Protein AF-A0A5M4B745-F1 (afdb_monomer)

Solvent-accessible surface area (backbone atoms only — not comparable to full-atom values): 6370 Å² total; per-residue (Å²): 136,56,42,26,36,34,42,89,89,40,81,70,38,81,53,53,72,68,58,47,53,53,33,47,70,63,50,45,88,81,40,72,38,43,34,41,31,47,71,90,77,54,87,30,34,41,35,40,32,72,55,95,89,27,30,39,40,37,41,35,45,72,55,101,87,52,70,47,28,36,37,43,80,35,83,47,61,58,79,47,45,66,56,54,53,26,56,73,69,72,44,87,77,89,57,92,87,40,46,79,50,38,66,81,73,64,73,84,124

Secondary structure (DSSP, 8-state):
--EEEEESS-SSEE--HHHHHHIIIIIGGG-SEEEEEESSS---EEEEEEETTEEEEEEEEE-SS-EEEEEEEESSSGGGHHHHHHHHTT-----TTSEE-GGGGT---

Foldseek 3Di:
DFKFKDFPVDDTHTDDLVRVLVCLVPVCVVTQKMWIDDPDDDPWIWMWGDDPQWIKIKTWGDDPPAIWIWIDTHNGSNVCSVVVSCVRVVHDDDRPPTDTPRVVPVPPD

Radius of gyration: 13.45 Å; Cα contacts (8 Å, |Δi|>4): 185; chains: 1; bounding box: 33×30×38 Å

Organism: NCBI:txid2267611

Nearest PDB structures (foldseek):
  1vyg-assembly1_A  TM=6.540E-01  e=5.793E+00  Schistosoma mansoni
  4wpy-assembly1_A-2  TM=4.058E-01  e=2.939E+00  Mycobacterium tuberculosis H37Rv
  6q2f-assembly1_A  TM=3.309E-01  e=6.486E+00  Novosphingobium sp. PP1Y

Mean predicted aligned error: 4.33 Å

Sequence (109 aa):
MMKRINTQYRSSEEISLEALQEFLQEGIYEEDFVVLYDDESSEDYIQMAEMGGKFVLEVRLHTEKDFQHFRSYWDTAEETTPIFVAFYNNQPIDFEYWEEVTQEFKEEN

Structure (mmCIF, N/CA/C/O backbone):
data_AF-A0A5M4B745-F1
#
_entry.id   AF-A0A5M4B745-F1
#
loop_
_atom_site.group_PDB
_atom_site.id
_atom_site.type_symbol
_atom_site.label_atom_id
_atom_site.label_alt_id
_atom_site.label_comp_id
_atom_site.label_asym_id
_atom_site.label_entity_id
_atom_site.label_seq_id
_atom_site.pdbx_PDB_ins_code
_atom_site.Cartn_x
_atom_s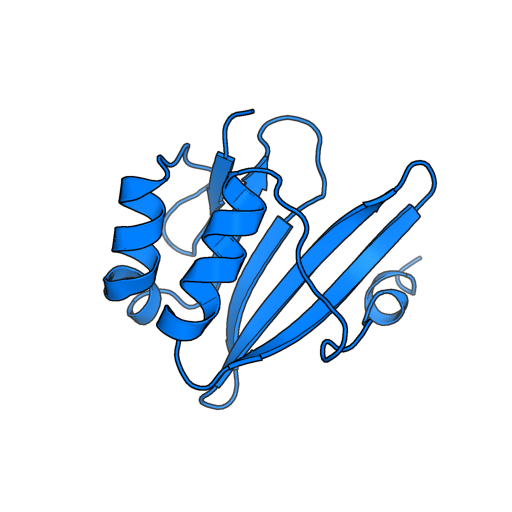ite.Cartn_y
_atom_site.Cartn_z
_atom_site.occupancy
_atom_site.B_iso_or_equiv
_atom_site.auth_seq_id
_atom_site.auth_comp_id
_atom_site.auth_asym_id
_atom_site.auth_atom_id
_atom_site.pdbx_PDB_model_num
ATOM 1 N N . MET A 1 1 ? 17.282 4.861 4.870 1.00 66.50 1 MET A N 1
ATOM 2 C CA . MET A 1 1 ? 16.233 5.615 4.162 1.00 66.50 1 MET A CA 1
ATOM 3 C C . MET A 1 1 ? 15.197 6.014 5.184 1.00 66.50 1 MET A C 1
ATOM 5 O O . MET A 1 1 ? 14.958 5.238 6.104 1.00 66.50 1 MET A O 1
ATOM 9 N N . MET A 1 2 ? 14.688 7.234 5.070 1.00 84.25 2 MET A N 1
ATOM 10 C CA . MET A 1 2 ? 13.592 7.735 5.893 1.00 84.25 2 MET A CA 1
ATOM 11 C C . MET A 1 2 ? 12.295 7.476 5.130 1.00 84.25 2 MET A C 1
ATOM 13 O O . MET A 1 2 ? 12.227 7.780 3.939 1.00 84.25 2 MET A O 1
ATOM 17 N N . LYS A 1 3 ? 11.302 6.887 5.798 1.00 91.81 3 LYS A N 1
ATOM 18 C CA . LYS A 1 3 ? 9.980 6.654 5.215 1.00 91.81 3 LYS A CA 1
ATOM 19 C C . LYS A 1 3 ? 9.065 7.806 5.608 1.00 91.81 3 LYS A C 1
ATOM 21 O O . LYS A 1 3 ? 9.085 8.259 6.757 1.00 91.81 3 LYS A O 1
ATOM 26 N N . ARG A 1 4 ? 8.270 8.273 4.653 1.00 93.75 4 ARG A N 1
ATOM 27 C CA . ARG A 1 4 ? 7.281 9.328 4.851 1.00 93.75 4 ARG A CA 1
ATOM 28 C C . ARG A 1 4 ? 5.886 8.788 4.634 1.00 93.75 4 ARG A C 1
ATOM 30 O O . ARG A 1 4 ? 5.670 7.959 3.753 1.00 93.75 4 ARG A O 1
ATOM 37 N N . ILE A 1 5 ? 4.961 9.283 5.441 1.00 93.12 5 ILE A N 1
ATOM 38 C CA . ILE A 1 5 ? 3.538 9.016 5.325 1.00 93.12 5 ILE A CA 1
ATOM 39 C C . ILE A 1 5 ? 2.826 10.230 4.725 1.00 93.12 5 ILE A C 1
ATOM 41 O O . ILE A 1 5 ? 3.151 11.384 5.026 1.00 93.12 5 ILE A O 1
ATOM 45 N N . ASN A 1 6 ? 1.837 9.967 3.885 1.00 93.25 6 ASN A N 1
ATOM 46 C CA . ASN A 1 6 ? 0.880 10.951 3.406 1.00 93.25 6 ASN A CA 1
ATOM 47 C C . ASN A 1 6 ? -0.529 10.370 3.563 1.00 93.25 6 ASN A C 1
ATOM 49 O O . ASN A 1 6 ? -0.770 9.221 3.195 1.00 93.25 6 ASN A O 1
ATOM 53 N N . THR A 1 7 ? -1.426 11.148 4.150 1.00 92.75 7 THR A N 1
ATOM 54 C CA . THR A 1 7 ? -2.836 10.807 4.387 1.00 92.75 7 THR A CA 1
ATOM 55 C C . THR A 1 7 ? -3.688 12.025 4.025 1.00 92.75 7 THR A C 1
ATOM 57 O O . THR A 1 7 ? -3.149 13.025 3.537 1.00 92.75 7 THR A O 1
ATOM 60 N N . GLN A 1 8 ? -5.002 12.023 4.269 1.00 90.19 8 GLN A N 1
ATOM 61 C CA . GLN A 1 8 ? -5.774 13.248 4.019 1.00 90.19 8 GLN A CA 1
ATOM 62 C C . GLN A 1 8 ? -5.468 14.361 5.029 1.00 90.19 8 GLN A C 1
ATOM 64 O O . GLN A 1 8 ? -5.695 15.538 4.735 1.00 90.19 8 GLN A O 1
ATOM 69 N N . TYR A 1 9 ? -4.958 14.005 6.212 1.00 89.12 9 TYR A N 1
ATOM 70 C CA . TYR A 1 9 ? -4.662 14.949 7.291 1.00 89.12 9 TYR A CA 1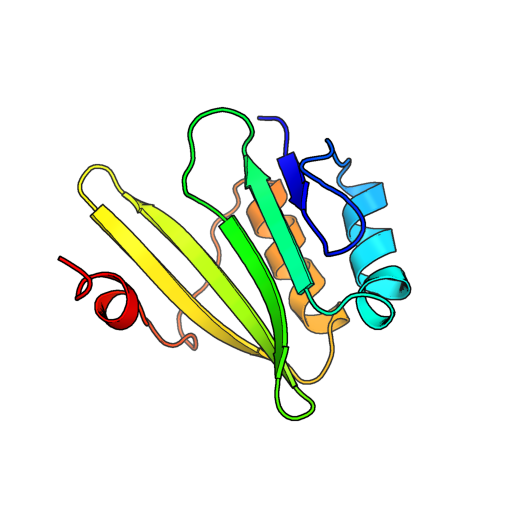
ATOM 71 C C . TYR A 1 9 ? -3.166 15.200 7.504 1.00 89.12 9 TYR A C 1
ATOM 73 O O . TYR A 1 9 ? -2.812 16.192 8.144 1.00 89.12 9 TYR A O 1
ATOM 81 N N . ARG A 1 10 ? -2.287 14.343 6.971 1.00 85.75 10 ARG A N 1
ATOM 82 C CA . ARG A 1 10 ? -0.826 14.451 7.115 1.00 85.75 10 ARG A CA 1
ATOM 83 C C . ARG A 1 10 ? -0.181 14.622 5.756 1.00 85.75 10 ARG A C 1
ATOM 85 O O . ARG A 1 10 ? -0.308 13.758 4.897 1.00 85.75 10 ARG A O 1
ATOM 92 N N . SER A 1 11 ? 0.559 15.711 5.572 1.00 86.25 11 SER A N 1
ATOM 93 C CA . SER A 1 11 ? 1.251 15.976 4.313 1.00 86.25 11 SER A CA 1
ATOM 94 C C . SER A 1 11 ? 2.737 15.699 4.465 1.00 86.25 11 SER A C 1
ATOM 96 O O . SER A 1 11 ? 3.469 16.526 5.009 1.00 86.25 11 SER A O 1
ATOM 98 N N . SER A 1 12 ? 3.179 14.557 3.932 1.00 86.62 12 SER A N 1
ATOM 99 C CA . SER A 1 12 ? 4.597 14.208 3.833 1.00 86.62 12 SER A CA 1
ATOM 100 C C . SER A 1 12 ? 5.293 14.305 5.193 1.00 86.62 12 SER A C 1
ATOM 102 O O . SER A 1 12 ? 6.155 15.155 5.389 1.00 86.62 12 SER A O 1
ATOM 104 N N . GLU A 1 13 ? 4.918 13.468 6.155 1.00 91.56 13 GLU A N 1
ATOM 105 C CA . GLU A 1 13 ? 5.526 13.449 7.494 1.00 91.56 13 GLU A CA 1
ATOM 106 C C . GLU A 1 13 ? 6.463 12.248 7.643 1.00 91.56 13 GLU A C 1
ATOM 108 O O . GLU A 1 13 ? 6.143 11.157 7.180 1.00 91.56 13 GLU A O 1
ATOM 113 N N . GLU A 1 14 ? 7.625 12.422 8.280 1.00 93.69 14 GLU A N 1
ATOM 114 C CA . GLU A 1 14 ? 8.479 11.281 8.637 1.00 93.69 14 GLU A CA 1
ATOM 115 C C . GLU A 1 14 ? 7.746 10.394 9.649 1.00 93.69 14 GLU A C 1
ATOM 117 O O . GLU A 1 14 ? 7.176 10.896 10.620 1.00 93.69 14 GLU A O 1
ATOM 122 N N . ILE A 1 15 ? 7.776 9.079 9.435 1.00 94.12 15 ILE A N 1
ATOM 123 C CA . ILE A 1 15 ? 7.107 8.123 10.317 1.00 94.12 15 ILE A CA 1
ATOM 124 C C . ILE A 1 15 ? 8.070 7.027 10.770 1.00 94.12 15 ILE A C 1
ATOM 126 O O . ILE 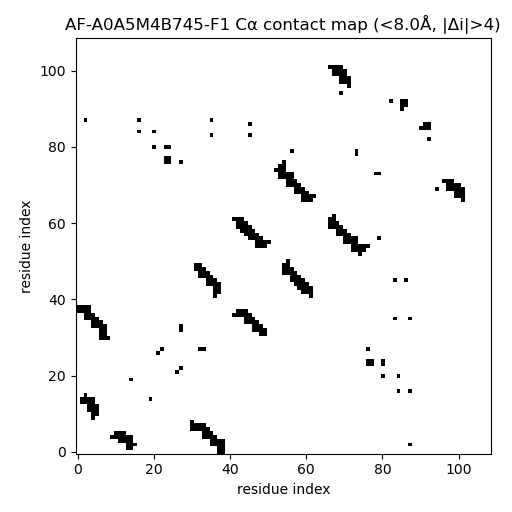A 1 15 ? 8.853 6.501 9.981 1.00 94.12 15 ILE A O 1
ATOM 130 N N . SER A 1 16 ? 8.008 6.672 12.055 1.00 95.38 16 SER A N 1
ATOM 131 C CA . SER A 1 16 ? 8.705 5.499 12.583 1.00 95.38 16 SER A CA 1
ATOM 132 C C . SER A 1 16 ? 7.916 4.222 12.281 1.00 95.38 16 SER A C 1
ATOM 134 O O . SER A 1 16 ? 6.701 4.256 12.098 1.00 95.38 16 SER A O 1
ATOM 136 N N . LEU A 1 17 ? 8.589 3.069 12.285 1.00 94.69 17 LEU A N 1
ATOM 137 C CA . LEU A 1 17 ? 7.918 1.780 12.090 1.00 9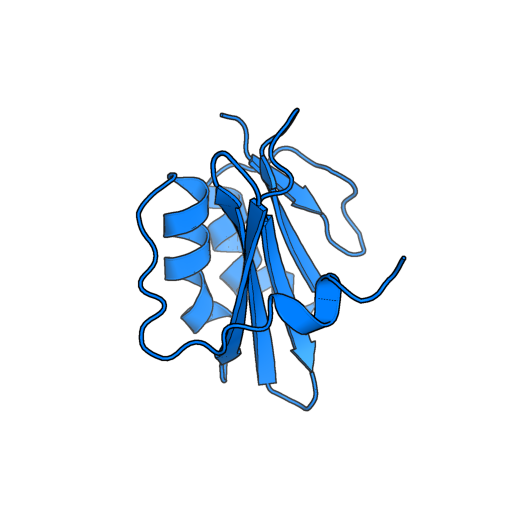4.69 17 LEU A CA 1
ATOM 138 C C . LEU A 1 17 ? 6.809 1.536 13.127 1.00 94.69 17 LEU A C 1
ATOM 140 O O . LEU A 1 17 ? 5.725 1.097 12.766 1.00 94.69 17 LEU A O 1
ATOM 144 N N . GLU A 1 18 ? 7.074 1.850 14.397 1.00 95.06 18 GLU A N 1
ATOM 145 C CA . GLU A 1 18 ? 6.104 1.701 15.490 1.00 95.06 18 GLU A CA 1
ATOM 146 C C . GLU A 1 18 ? 4.860 2.569 15.254 1.00 95.06 18 GLU A C 1
ATOM 148 O O . GLU A 1 18 ? 3.744 2.055 15.278 1.00 95.06 18 GLU A O 1
ATOM 153 N N . ALA A 1 19 ? 5.050 3.850 14.917 1.00 94.75 19 ALA A N 1
ATOM 154 C CA . ALA A 1 19 ? 3.946 4.771 14.649 1.00 94.75 19 ALA A CA 1
ATOM 155 C C . ALA A 1 19 ? 3.146 4.384 13.394 1.00 94.75 19 ALA A C 1
ATOM 157 O O . ALA A 1 19 ? 1.934 4.577 13.353 1.00 94.75 19 ALA A O 1
ATOM 158 N N . LEU A 1 20 ? 3.802 3.825 12.371 1.00 94.25 20 LEU A N 1
ATOM 159 C CA . LEU A 1 20 ? 3.125 3.291 11.188 1.00 94.25 20 LEU A CA 1
ATOM 160 C C . LEU A 1 20 ? 2.236 2.097 11.548 1.00 94.25 20 LEU A C 1
ATOM 162 O O . LEU A 1 20 ? 1.098 2.029 11.096 1.00 94.25 20 LEU A O 1
ATOM 166 N N . GLN A 1 21 ? 2.743 1.158 12.347 1.00 93.62 21 GLN A N 1
ATOM 167 C CA . GLN A 1 21 ? 1.978 -0.023 12.752 1.00 93.62 21 GLN A CA 1
ATOM 168 C C . GLN A 1 21 ? 0.766 0.352 13.609 1.00 93.62 21 GLN A C 1
ATOM 170 O O . GLN A 1 21 ? -0.320 -0.162 13.360 1.00 93.62 21 GLN A O 1
ATOM 175 N N . GLU A 1 22 ? 0.937 1.267 14.565 1.00 92.50 22 GLU A N 1
ATOM 176 C CA . GLU A 1 22 ? -0.166 1.819 15.365 1.00 92.50 22 GLU A CA 1
ATOM 177 C C . GLU A 1 22 ? -1.205 2.507 14.466 1.00 92.50 22 GLU A C 1
ATOM 179 O O . GLU A 1 22 ? -2.403 2.236 14.554 1.00 92.50 22 GLU A O 1
ATOM 184 N N . PHE A 1 23 ? -0.748 3.328 13.515 1.00 91.88 23 PHE A N 1
ATOM 185 C CA . PHE A 1 23 ? -1.628 4.008 12.569 1.00 91.88 23 PHE A CA 1
ATOM 186 C C . PHE A 1 23 ? -2.441 3.033 11.698 1.00 91.88 23 PHE A C 1
ATOM 188 O O . PHE A 1 23 ? -3.635 3.246 11.509 1.00 91.88 23 PHE A O 1
ATOM 195 N N . LEU A 1 24 ? -1.836 1.954 11.195 1.00 90.31 24 LEU A N 1
ATOM 196 C CA . LEU A 1 24 ? -2.532 0.957 10.367 1.00 90.31 24 LEU A CA 1
ATOM 197 C C . LEU A 1 24 ? -3.535 0.100 11.153 1.00 90.31 24 LEU A C 1
ATOM 199 O O . LEU A 1 24 ? -4.427 -0.486 10.548 1.00 90.31 24 LEU A O 1
ATOM 203 N N . GLN A 1 25 ? -3.388 0.007 12.474 1.00 87.50 25 GLN A N 1
ATOM 204 C CA . GLN A 1 25 ? -4.306 -0.741 13.336 1.00 87.50 25 GLN A CA 1
ATOM 205 C C . GLN A 1 25 ? -5.499 0.100 13.787 1.00 87.50 25 GLN A C 1
ATOM 207 O O . GLN A 1 25 ? -6.601 -0.423 13.921 1.00 87.50 25 GLN A O 1
ATOM 212 N N . GLU A 1 26 ? -5.281 1.389 14.045 1.00 85.88 26 GLU A N 1
ATOM 213 C CA . GLU A 1 26 ? -6.287 2.230 14.700 1.00 85.88 26 GLU A CA 1
ATOM 214 C C . GLU A 1 26 ? -6.662 3.459 13.868 1.00 85.88 26 GLU A C 1
ATOM 216 O O . GLU A 1 26 ? -7.841 3.762 13.705 1.00 85.88 26 GLU A O 1
ATOM 221 N N . GLY A 1 27 ? -5.668 4.158 13.318 1.00 82.38 27 GLY A N 1
ATOM 222 C CA . GLY A 1 27 ? -5.857 5.459 12.670 1.00 82.38 27 GLY A CA 1
ATOM 223 C C . GLY A 1 27 ? -6.412 5.395 11.247 1.00 82.38 27 GLY A C 1
ATOM 224 O O . GLY A 1 27 ? -7.109 6.312 10.827 1.00 82.38 27 GLY A O 1
ATOM 225 N N . ILE A 1 28 ? -6.138 4.321 10.505 1.00 85.31 28 ILE A N 1
ATOM 226 C CA . ILE A 1 28 ? -6.533 4.210 9.094 1.00 85.31 28 ILE A CA 1
ATOM 227 C C . ILE A 1 28 ? -8.046 4.284 8.875 1.00 85.31 28 ILE A C 1
ATOM 229 O O . ILE A 1 28 ? -8.484 4.813 7.867 1.00 85.31 28 ILE A O 1
ATOM 233 N N . TYR A 1 29 ? -8.864 3.813 9.815 1.00 84.75 29 TYR A N 1
ATOM 234 C CA . TYR A 1 29 ? -10.325 3.842 9.676 1.00 84.75 29 TYR A CA 1
ATOM 235 C C . TYR A 1 29 ? -10.925 5.254 9.754 1.00 84.75 29 TYR A C 1
ATOM 237 O O . TYR A 1 29 ? -12.116 5.438 9.499 1.00 84.75 29 TYR A O 1
ATOM 245 N N . GLU A 1 30 ? -10.117 6.249 10.122 1.00 87.69 30 GLU A N 1
ATOM 246 C CA . GLU A 1 30 ? -10.484 7.665 10.104 1.00 87.69 30 GLU A CA 1
ATOM 247 C C . GLU A 1 30 ? -9.988 8.380 8.832 1.00 87.69 30 GLU A C 1
ATOM 249 O O . GLU A 1 30 ? -10.238 9.578 8.662 1.00 87.69 30 GLU A O 1
ATOM 254 N N . GLU A 1 31 ? -9.296 7.657 7.945 1.00 86.94 31 GLU A N 1
ATOM 255 C CA . GLU A 1 31 ? -8.603 8.169 6.766 1.00 86.94 31 GLU A CA 1
ATOM 256 C C . GLU A 1 31 ? -9.077 7.431 5.493 1.00 86.94 31 GLU A C 1
ATOM 258 O O . GLU A 1 31 ? -9.135 6.209 5.422 1.00 86.94 31 GLU A O 1
ATOM 263 N N . ASP A 1 32 ? -9.385 8.180 4.444 1.00 89.50 32 ASP A N 1
ATOM 264 C CA . ASP A 1 32 ? -9.735 7.735 3.100 1.00 89.50 32 ASP A CA 1
ATOM 265 C C . ASP A 1 32 ? -8.567 6.986 2.442 1.00 89.50 32 ASP A C 1
ATOM 267 O O . ASP A 1 32 ? -8.779 6.076 1.635 1.00 89.50 32 ASP A O 1
ATOM 271 N N . PHE A 1 33 ? -7.327 7.383 2.757 1.00 93.12 33 PHE A N 1
ATOM 272 C CA . PHE A 1 33 ? -6.127 6.749 2.231 1.00 93.12 33 PHE A CA 1
ATOM 273 C C . PHE A 1 33 ? -4.899 6.914 3.133 1.00 93.12 33 PHE A C 1
ATOM 275 O O . PHE A 1 33 ? -4.765 7.858 3.914 1.00 93.12 33 PHE A O 1
ATOM 282 N N . VAL A 1 34 ? -3.932 6.025 2.921 1.00 94.94 34 VAL A N 1
ATOM 283 C CA . VAL A 1 34 ? -2.560 6.146 3.409 1.00 94.94 34 VAL A CA 1
ATOM 284 C C . VAL A 1 34 ? -1.585 5.826 2.292 1.00 94.94 34 VAL A C 1
ATOM 286 O O . VAL A 1 34 ? -1.754 4.842 1.580 1.00 94.94 34 VAL A O 1
ATOM 289 N N . VAL A 1 35 ? -0.539 6.635 2.160 1.00 95.38 35 VAL A N 1
ATOM 290 C CA . VAL A 1 35 ? 0.607 6.383 1.285 1.00 95.38 35 VAL A CA 1
ATOM 291 C C . VAL A 1 35 ? 1.872 6.383 2.128 1.00 95.38 35 VAL A C 1
ATOM 293 O O . VAL A 1 35 ? 2.095 7.307 2.908 1.00 95.38 35 VAL A O 1
ATOM 296 N N . LEU A 1 36 ? 2.717 5.373 1.948 1.00 95.88 36 LEU A N 1
ATOM 297 C CA . LEU A 1 36 ? 4.062 5.296 2.508 1.00 95.88 36 LEU A CA 1
ATOM 298 C C . LEU A 1 36 ? 5.078 5.248 1.361 1.00 95.88 36 LEU A C 1
ATOM 300 O O . LEU A 1 36 ? 4.949 4.425 0.457 1.00 95.88 36 LEU A O 1
ATOM 304 N N . TYR A 1 37 ? 6.093 6.106 1.406 1.00 94.31 37 TYR A N 1
ATOM 305 C CA . TYR A 1 37 ? 7.120 6.242 0.361 1.00 94.31 37 TYR A CA 1
ATOM 306 C C . TYR A 1 37 ? 8.469 6.656 0.968 1.00 94.31 37 TYR A C 1
ATOM 308 O O . TYR A 1 37 ? 8.537 7.010 2.150 1.00 94.31 37 TYR A O 1
ATOM 316 N N . ASP A 1 38 ? 9.560 6.580 0.202 1.00 88.56 38 ASP A N 1
ATOM 317 C CA . ASP A 1 38 ? 10.868 7.074 0.657 1.00 88.56 38 ASP A CA 1
ATOM 318 C C . ASP A 1 38 ? 11.024 8.577 0.418 1.00 88.56 38 ASP A C 1
ATOM 320 O O . ASP A 1 38 ? 10.614 9.115 -0.609 1.00 88.56 38 ASP A O 1
ATOM 324 N N . ASP A 1 39 ? 11.683 9.258 1.353 1.00 73.31 39 ASP A N 1
ATOM 325 C CA . ASP A 1 39 ? 12.087 10.644 1.143 1.00 73.31 39 ASP A CA 1
ATOM 326 C C . ASP A 1 39 ? 13.224 10.730 0.110 1.00 73.31 39 ASP A C 1
ATOM 328 O O . ASP A 1 39 ? 14.240 10.043 0.224 1.00 73.31 39 ASP A O 1
ATOM 332 N N . GLU A 1 40 ? 13.048 11.626 -0.860 1.00 56.19 40 GLU A N 1
ATOM 333 C CA . GLU A 1 40 ? 14.049 12.184 -1.785 1.00 56.19 40 GLU A CA 1
ATOM 334 C C . GLU A 1 40 ? 14.325 11.540 -3.155 1.00 56.19 40 GLU A C 1
ATOM 336 O O . GLU A 1 40 ? 15.035 12.173 -3.936 1.00 56.19 40 GLU A O 1
ATOM 341 N N . SER A 1 41 ? 13.788 10.379 -3.550 1.00 58.66 41 SER A N 1
ATOM 342 C CA . SER A 1 41 ? 14.011 9.928 -4.952 1.00 58.66 41 SER A CA 1
ATOM 343 C C . SER A 1 41 ? 13.238 8.714 -5.439 1.00 58.66 41 SER A C 1
ATOM 345 O O . SER A 1 41 ? 13.214 8.498 -6.651 1.00 58.66 41 SER A O 1
ATOM 347 N N . SER A 1 42 ? 12.651 7.906 -4.553 1.00 64.62 42 SER A N 1
ATOM 348 C CA . SER A 1 42 ? 11.862 6.778 -5.027 1.00 64.62 42 SER A CA 1
ATOM 349 C C . SER A 1 42 ? 10.448 7.266 -5.316 1.00 64.62 42 SER A C 1
ATOM 351 O O . SER A 1 42 ? 9.733 7.774 -4.458 1.00 64.62 42 SER A O 1
ATOM 353 N N . GLU A 1 43 ? 10.046 7.111 -6.570 1.00 82.00 43 GLU A N 1
ATOM 354 C CA . GLU A 1 43 ? 8.638 7.078 -6.958 1.00 82.00 43 GLU A CA 1
ATOM 355 C C . GLU A 1 43 ? 7.984 5.749 -6.498 1.00 82.00 43 GLU A C 1
ATOM 357 O O . GLU A 1 43 ? 6.880 5.407 -6.928 1.00 82.00 43 GLU A O 1
ATOM 362 N N . ASP A 1 44 ? 8.672 4.985 -5.636 1.00 92.69 44 ASP A N 1
ATOM 363 C CA . ASP A 1 44 ? 8.168 3.770 -5.019 1.00 92.69 44 ASP A CA 1
ATOM 364 C C . ASP A 1 44 ? 7.268 4.144 -3.862 1.00 92.69 44 ASP A C 1
ATOM 366 O O . ASP A 1 44 ? 7.629 4.914 -2.967 1.00 92.69 44 ASP A O 1
ATOM 370 N N . TYR A 1 45 ? 6.098 3.534 -3.847 1.00 95.12 45 TYR A N 1
ATOM 371 C CA . TYR A 1 45 ? 5.154 3.727 -2.771 1.00 95.12 45 TYR A CA 1
ATOM 372 C C . TYR A 1 45 ? 4.359 2.459 -2.534 1.00 95.12 45 TYR A C 1
ATOM 374 O O . TYR A 1 45 ? 4.193 1.613 -3.416 1.00 95.12 45 TYR A O 1
ATOM 382 N N . ILE A 1 46 ? 3.814 2.386 -1.330 1.00 96.81 46 ILE A N 1
ATOM 383 C CA . ILE A 1 46 ? 2.675 1.546 -1.008 1.00 96.81 46 ILE A CA 1
ATOM 384 C C . ILE A 1 46 ? 1.527 2.451 -0.574 1.00 96.81 46 ILE A C 1
ATOM 386 O O . ILE A 1 46 ? 1.705 3.338 0.261 1.00 96.81 46 ILE A O 1
ATOM 390 N N . GLN A 1 47 ? 0.361 2.247 -1.170 1.00 96.25 47 GLN A N 1
ATOM 391 C CA . GLN A 1 47 ? -0.851 3.001 -0.898 1.00 96.25 47 GLN A CA 1
ATOM 392 C C . GLN A 1 47 ? -1.970 2.048 -0.509 1.00 96.25 47 GLN A C 1
ATOM 394 O O . GLN A 1 47 ? -2.161 1.025 -1.157 1.00 96.25 47 GLN A O 1
ATOM 399 N N . MET A 1 48 ? -2.754 2.423 0.496 1.00 96.56 48 MET A N 1
ATOM 400 C CA . MET A 1 48 ? -4.012 1.771 0.826 1.00 96.56 48 MET A CA 1
ATOM 401 C C . MET A 1 48 ? -5.150 2.787 0.839 1.00 96.56 48 MET A C 1
ATOM 403 O O . MET A 1 48 ? -4.963 3.908 1.306 1.00 96.56 48 MET A O 1
ATOM 407 N N . ALA A 1 49 ? -6.318 2.390 0.342 1.00 94.62 49 ALA A N 1
ATOM 408 C CA . ALA A 1 49 ? -7.552 3.171 0.405 1.00 94.62 49 ALA A CA 1
ATOM 409 C C . ALA A 1 49 ? -8.773 2.245 0.498 1.00 94.62 49 ALA A C 1
ATOM 411 O O . ALA A 1 49 ? -8.731 1.108 0.017 1.00 94.62 49 ALA A O 1
ATOM 412 N N . GLU A 1 50 ? -9.872 2.722 1.081 1.00 91.88 50 GLU A N 1
ATOM 413 C CA . GLU A 1 50 ? -11.133 1.974 1.084 1.00 91.88 50 GLU A CA 1
ATOM 414 C C . GLU A 1 50 ? -11.871 2.143 -0.258 1.00 91.88 50 GLU A C 1
ATOM 416 O O . GLU A 1 50 ? -12.097 3.254 -0.740 1.00 9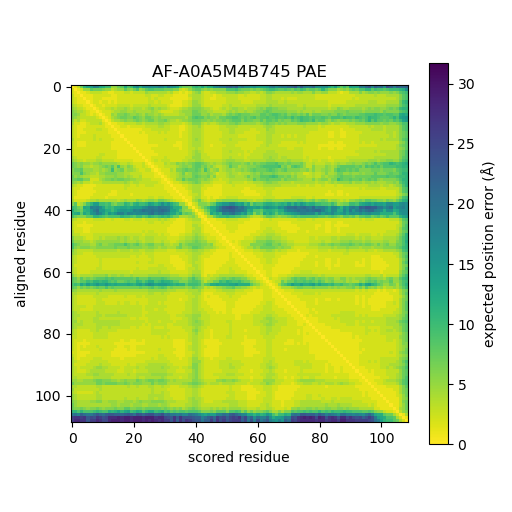1.88 50 GLU A O 1
ATOM 421 N N . MET A 1 51 ? -12.289 1.035 -0.875 1.00 89.44 51 MET A N 1
ATOM 422 C CA . MET A 1 51 ? -13.095 1.040 -2.096 1.00 89.44 51 MET A CA 1
ATOM 423 C C . MET A 1 51 ? -14.121 -0.094 -2.077 1.00 89.44 51 MET A C 1
ATOM 425 O O . MET A 1 51 ? -13.781 -1.276 -2.096 1.00 89.44 51 MET A O 1
ATOM 429 N N . GLY A 1 52 ? -15.407 0.264 -2.088 1.00 87.69 52 GLY A N 1
ATOM 430 C CA . GLY A 1 52 ? -16.495 -0.714 -2.191 1.00 87.69 52 GLY A CA 1
ATOM 431 C C . GLY A 1 52 ? -16.595 -1.679 -1.002 1.00 87.69 52 GLY A C 1
ATOM 432 O O . GLY A 1 52 ? -17.009 -2.821 -1.196 1.00 87.69 52 GLY A O 1
ATOM 433 N N . GLY A 1 53 ? -16.216 -1.237 0.204 1.00 88.50 53 GLY A N 1
ATOM 434 C CA . GLY A 1 53 ? -16.224 -2.055 1.424 1.00 88.50 53 GLY A CA 1
ATOM 435 C C . GLY A 1 53 ? -15.056 -3.042 1.533 1.00 88.50 53 GLY A C 1
ATOM 436 O O . GLY A 1 53 ? -15.146 -4.006 2.287 1.00 88.50 53 GLY A O 1
ATOM 437 N N . LYS A 1 54 ? -13.993 -2.829 0.752 1.00 93.56 54 LYS A N 1
ATOM 438 C CA . LYS A 1 54 ? -12.705 -3.529 0.827 1.00 93.56 54 LYS A CA 1
ATOM 439 C C . LYS A 1 54 ? -11.577 -2.507 0.900 1.00 93.56 54 LYS A C 1
ATOM 441 O O . LYS A 1 54 ? -11.751 -1.369 0.468 1.00 93.56 54 LYS A O 1
ATOM 446 N N . PHE A 1 55 ? -10.408 -2.940 1.350 1.00 94.19 55 PHE A N 1
ATOM 447 C CA . PHE A 1 55 ? -9.182 -2.155 1.265 1.00 94.19 55 PHE A CA 1
ATOM 448 C C . PHE A 1 55 ? -8.425 -2.518 -0.009 1.00 94.19 55 PHE A C 1
ATOM 450 O O . PHE A 1 55 ? -8.070 -3.677 -0.226 1.00 94.19 55 PHE A O 1
ATOM 457 N N . VAL A 1 56 ? -8.191 -1.530 -0.866 1.00 96.31 56 VAL A N 1
ATOM 458 C CA . V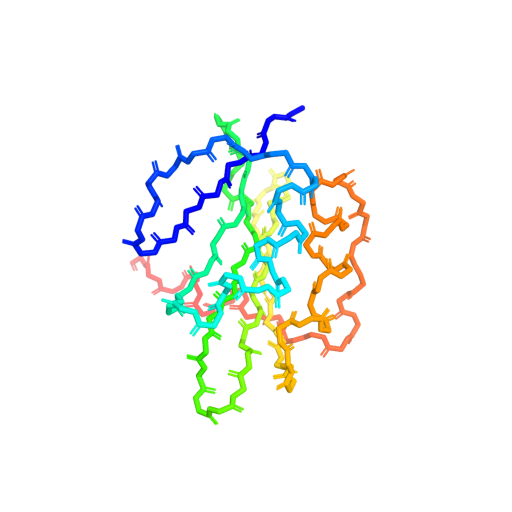AL A 1 56 ? -7.329 -1.668 -2.042 1.00 96.31 56 VAL A CA 1
ATOM 459 C C . VAL A 1 56 ? -5.923 -1.314 -1.617 1.00 96.31 56 VAL A C 1
ATOM 461 O O . VAL A 1 56 ? -5.709 -0.243 -1.056 1.00 96.31 56 VAL A O 1
ATOM 464 N N . LEU A 1 57 ? -4.981 -2.206 -1.895 1.00 97.50 57 LEU A N 1
ATOM 465 C CA . LEU A 1 57 ? -3.564 -2.004 -1.655 1.00 97.50 57 LEU A CA 1
ATOM 466 C C . LEU A 1 57 ? -2.847 -1.944 -3.001 1.00 97.50 57 LEU A C 1
ATOM 468 O O . LEU A 1 57 ? -2.958 -2.869 -3.805 1.00 97.50 57 LEU A O 1
ATOM 472 N N . GLU A 1 58 ? -2.113 -0.867 -3.233 1.00 97.44 58 GLU A N 1
ATOM 473 C CA . GLU A 1 58 ? -1.331 -0.632 -4.439 1.00 97.44 58 GLU A CA 1
ATOM 474 C C . GLU A 1 58 ? 0.146 -0.465 -4.083 1.00 97.44 58 GLU A C 1
ATOM 476 O O . GLU A 1 58 ? 0.482 0.246 -3.138 1.00 97.44 58 GLU A O 1
ATOM 481 N N . VAL A 1 59 ? 1.037 -1.129 -4.821 1.00 96.88 59 VAL A N 1
ATOM 482 C CA . VAL A 1 59 ? 2.489 -1.043 -4.616 1.00 96.88 59 VAL A CA 1
ATOM 483 C C . VAL A 1 59 ? 3.174 -0.757 -5.941 1.00 96.88 59 VAL A C 1
ATOM 485 O O . VAL A 1 59 ? 3.125 -1.583 -6.858 1.00 96.88 59 VAL A O 1
ATOM 488 N N . ARG A 1 60 ? 3.842 0.393 -6.036 1.00 95.38 60 ARG A N 1
ATOM 489 C CA . ARG A 1 60 ? 4.686 0.756 -7.177 1.00 95.38 60 ARG A CA 1
ATOM 490 C C . ARG A 1 60 ? 6.150 0.583 -6.806 1.00 95.38 60 ARG A C 1
ATOM 492 O O . ARG A 1 60 ? 6.578 1.089 -5.774 1.00 95.38 60 ARG A O 1
ATOM 499 N N . LEU A 1 61 ? 6.899 -0.108 -7.662 1.00 92.94 61 LEU A N 1
ATOM 500 C CA . LEU A 1 61 ? 8.336 -0.324 -7.510 1.00 92.94 61 LEU A CA 1
ATOM 501 C C . LEU A 1 61 ? 9.063 -0.006 -8.816 1.00 92.94 61 LEU A C 1
ATOM 503 O O . LEU A 1 61 ? 8.699 -0.51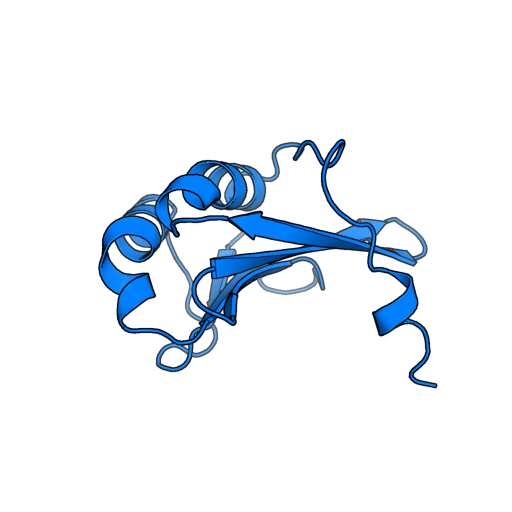1 -9.883 1.00 92.94 61 LEU A O 1
ATOM 507 N N . HIS A 1 62 ? 10.118 0.790 -8.725 1.00 89.62 62 HIS A N 1
ATOM 508 C CA . HIS A 1 62 ? 10.978 1.165 -9.829 1.00 89.62 62 HIS A CA 1
ATOM 509 C C . HIS A 1 62 ? 12.080 0.132 -10.018 1.00 89.62 62 HIS A C 1
ATOM 511 O O . HIS A 1 62 ? 12.734 -0.352 -9.096 1.00 89.62 62 HIS A O 1
ATOM 517 N N . THR A 1 63 ? 12.298 -0.185 -11.281 1.00 83.94 63 THR A N 1
ATOM 518 C CA . THR A 1 63 ? 13.431 -0.947 -11.788 1.00 83.94 63 THR A CA 1
ATOM 519 C C . THR A 1 63 ? 14.423 0.022 -12.433 1.00 83.94 63 THR A C 1
ATOM 521 O O . THR A 1 63 ? 14.144 1.207 -12.590 1.00 83.94 63 THR A O 1
ATOM 524 N N . GLU A 1 64 ? 15.576 -0.469 -12.890 1.00 81.56 64 GLU A N 1
ATOM 525 C CA . GLU A 1 64 ? 16.580 0.377 -13.558 1.00 81.56 64 GLU A CA 1
ATOM 526 C C . GLU A 1 64 ? 16.064 1.124 -14.807 1.00 81.56 64 GLU A C 1
ATOM 528 O O . GLU A 1 64 ? 16.732 2.042 -15.283 1.00 81.56 64 GLU A O 1
ATOM 533 N N . LYS A 1 65 ? 14.935 0.702 -15.396 1.00 80.75 65 LYS A N 1
ATOM 534 C CA . LYS A 1 65 ? 14.466 1.197 -16.703 1.00 80.75 65 LYS A CA 1
ATOM 535 C C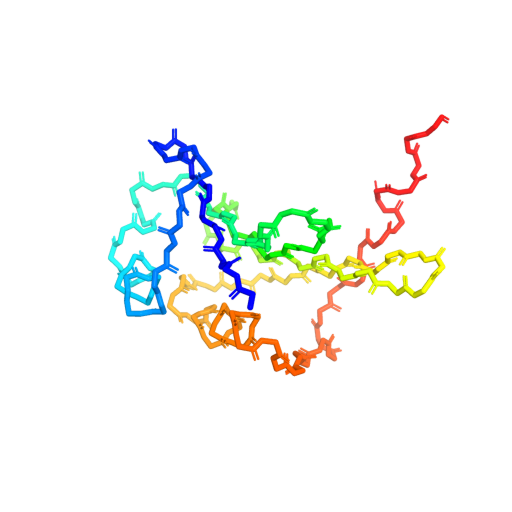 . LYS A 1 65 ? 12.996 1.600 -16.754 1.00 80.75 65 LYS A C 1
ATOM 537 O O . LYS A 1 65 ? 12.591 2.195 -17.747 1.00 80.75 65 LYS A O 1
ATOM 542 N N . ASP A 1 66 ? 12.205 1.214 -15.763 1.00 88.81 66 ASP A N 1
ATOM 543 C CA . ASP A 1 66 ? 10.744 1.317 -15.780 1.00 88.81 66 ASP A CA 1
ATOM 544 C C . ASP A 1 66 ? 10.198 1.081 -14.364 1.00 88.81 66 ASP A C 1
ATOM 546 O O . ASP A 1 66 ? 10.977 0.811 -13.452 1.00 88.81 66 ASP A O 1
ATOM 550 N N . PHE A 1 67 ? 8.884 1.078 -14.182 1.00 92.50 67 PHE A N 1
ATOM 551 C CA . PHE A 1 67 ? 8.228 0.645 -12.952 1.00 92.50 67 PHE A CA 1
ATOM 552 C C . PHE A 1 67 ? 7.312 -0.559 -13.182 1.00 92.50 67 PHE A C 1
ATOM 554 O O . PHE A 1 67 ? 6.857 -0.829 -14.302 1.00 92.50 67 PHE A O 1
ATOM 561 N N . GLN A 1 68 ? 7.023 -1.256 -12.086 1.00 94.44 68 GLN A N 1
ATOM 562 C CA . GLN A 1 68 ? 5.918 -2.198 -11.970 1.00 94.44 68 GLN A CA 1
ATOM 563 C C . GLN A 1 68 ? 4.934 -1.685 -10.923 1.00 94.44 68 GLN A C 1
ATOM 565 O O . GLN A 1 68 ? 5.338 -1.099 -9.917 1.00 94.44 68 GLN A O 1
ATOM 570 N N . HIS A 1 69 ? 3.645 -1.887 -11.174 1.00 96.06 69 HIS A N 1
ATOM 571 C CA . HIS A 1 69 ? 2.573 -1.479 -10.280 1.00 96.06 69 HIS A CA 1
ATOM 572 C C . HIS A 1 69 ? 1.650 -2.668 -10.033 1.00 96.06 69 HIS A C 1
ATOM 574 O O . HIS A 1 69 ? 1.148 -3.271 -10.982 1.00 96.06 69 HIS A O 1
ATOM 580 N N . PHE A 1 70 ? 1.445 -3.004 -8.765 1.00 97.62 70 PHE A N 1
ATOM 581 C CA . PHE A 1 70 ? 0.649 -4.149 -8.341 1.00 97.62 70 PHE A CA 1
ATOM 582 C C . PHE A 1 70 ? -0.539 -3.691 -7.505 1.00 97.62 70 PHE A C 1
ATOM 584 O O . PHE A 1 70 ? -0.389 -2.782 -6.691 1.00 97.62 70 PHE A O 1
ATOM 591 N N . ARG A 1 71 ? -1.688 -4.353 -7.661 1.00 97.88 71 ARG A N 1
ATOM 592 C CA . ARG A 1 71 ? -2.916 -4.107 -6.899 1.00 97.88 71 ARG A CA 1
ATOM 593 C C . ARG A 1 71 ? -3.424 -5.397 -6.258 1.00 97.88 71 ARG A C 1
ATOM 595 O O . ARG A 1 71 ? -3.399 -6.463 -6.872 1.00 97.88 71 ARG A O 1
ATOM 602 N N . SER A 1 72 ? -3.916 -5.300 -5.029 1.00 97.69 72 SER A N 1
ATOM 603 C CA . SER A 1 72 ? -4.645 -6.375 -4.353 1.00 97.69 72 SER A CA 1
ATOM 604 C C . SER A 1 72 ? -5.769 -5.813 -3.481 1.00 97.69 72 SER A C 1
ATOM 606 O O . SER A 1 72 ? -5.809 -4.618 -3.190 1.00 97.69 72 SER A O 1
ATOM 608 N N . TYR A 1 73 ? -6.694 -6.681 -3.079 1.00 96.56 73 TYR A N 1
ATOM 609 C CA . TYR A 1 73 ? -7.889 -6.337 -2.315 1.00 96.56 73 TYR A CA 1
ATOM 610 C C . TYR A 1 73 ? -7.954 -7.160 -1.034 1.00 96.56 73 TYR A C 1
ATOM 612 O O . TYR A 1 73 ? -7.846 -8.385 -1.076 1.00 96.56 73 TYR A O 1
ATOM 620 N N . TRP A 1 74 ? -8.210 -6.486 0.079 1.00 95.00 74 TRP A N 1
ATOM 621 C CA . TRP A 1 74 ? -8.199 -7.055 1.423 1.00 95.00 74 TRP A CA 1
ATOM 622 C C . TRP A 1 74 ? -9.509 -6.751 2.141 1.00 95.00 74 TRP A C 1
ATOM 624 O O . TRP A 1 74 ? -10.192 -5.773 1.813 1.00 95.00 74 TRP A O 1
ATOM 634 N N . ASP A 1 75 ? -9.889 -7.610 3.084 1.00 94.12 75 ASP A N 1
ATOM 635 C CA . ASP A 1 75 ? -11.143 -7.436 3.819 1.00 94.12 75 ASP A CA 1
ATOM 636 C C . ASP A 1 75 ? -10.950 -6.499 5.019 1.00 94.12 75 ASP A C 1
ATOM 638 O O . ASP A 1 75 ? -11.890 -5.794 5.389 1.00 94.12 75 ASP A O 1
ATOM 642 N N . THR A 1 76 ? -9.738 -6.424 5.584 1.00 91.62 76 THR A N 1
ATOM 643 C CA . THR A 1 76 ? -9.404 -5.456 6.640 1.00 91.62 76 THR A CA 1
ATOM 644 C C . THR A 1 76 ? -8.049 -4.781 6.419 1.00 91.62 76 THR A C 1
ATOM 646 O O . THR A 1 76 ? -7.185 -5.284 5.695 1.00 91.62 76 THR A O 1
ATOM 649 N N . ALA A 1 77 ? -7.847 -3.623 7.052 1.00 89.38 77 ALA A N 1
ATOM 650 C CA . ALA A 1 77 ? -6.590 -2.891 6.954 1.00 89.38 77 ALA A CA 1
ATOM 651 C C . ALA A 1 77 ? -5.439 -3.618 7.672 1.00 89.38 77 ALA A C 1
ATOM 653 O O . ALA A 1 77 ? -4.297 -3.597 7.208 1.00 89.38 77 ALA A O 1
ATOM 654 N N . GLU A 1 78 ? -5.719 -4.324 8.770 1.00 90.50 78 GLU A N 1
ATOM 655 C CA . GLU A 1 78 ? -4.706 -5.030 9.561 1.00 90.50 78 GLU A CA 1
ATOM 656 C C . GLU A 1 78 ? -4.028 -6.145 8.756 1.00 90.50 78 GLU A C 1
ATOM 658 O O . GLU A 1 78 ? -2.822 -6.355 8.909 1.00 90.50 78 GLU A O 1
ATOM 663 N N . GLU A 1 79 ? -4.759 -6.808 7.851 1.00 92.31 79 GLU A N 1
ATOM 664 C CA . GLU A 1 79 ? -4.206 -7.830 6.951 1.00 92.31 79 GLU A CA 1
ATOM 665 C C . GLU A 1 79 ? -3.095 -7.275 6.044 1.00 92.31 79 GLU A C 1
ATOM 667 O O . GLU A 1 79 ? -2.176 -8.006 5.670 1.00 92.31 79 GLU A O 1
ATOM 672 N N . THR A 1 80 ? -3.124 -5.971 5.748 1.00 92.62 80 THR A N 1
ATOM 673 C CA . THR A 1 80 ? -2.112 -5.294 4.921 1.00 92.62 80 THR A CA 1
ATOM 674 C C . THR A 1 80 ? -0.850 -4.910 5.695 1.00 92.62 80 THR A C 1
ATOM 676 O O . THR A 1 80 ? 0.198 -4.663 5.090 1.00 92.62 80 THR A O 1
ATOM 679 N N . THR A 1 81 ? -0.905 -4.896 7.034 1.00 93.50 81 THR A N 1
ATOM 680 C CA . THR A 1 81 ? 0.197 -4.423 7.892 1.00 93.50 81 THR A CA 1
ATOM 681 C C . THR A 1 81 ? 1.529 -5.124 7.600 1.00 93.50 81 THR A C 1
ATOM 683 O O . THR A 1 81 ? 2.539 -4.427 7.475 1.00 93.50 81 THR A O 1
ATOM 686 N N . PRO A 1 82 ? 1.597 -6.463 7.431 1.00 95.25 82 PRO A N 1
ATOM 687 C CA . PRO A 1 82 ? 2.851 -7.131 7.085 1.00 95.25 82 PRO A CA 1
ATOM 688 C C . PRO A 1 82 ? 3.485 -6.617 5.785 1.00 95.25 82 PRO A C 1
ATOM 690 O O . PRO A 1 82 ? 4.710 -6.572 5.686 1.00 95.25 82 PRO A O 1
ATOM 693 N N . ILE A 1 83 ? 2.675 -6.186 4.812 1.00 96.88 83 ILE A N 1
ATOM 694 C CA . ILE A 1 83 ? 3.152 -5.669 3.523 1.00 96.88 83 ILE A CA 1
ATOM 695 C C . ILE A 1 83 ? 3.738 -4.265 3.691 1.00 96.88 83 ILE A C 1
ATOM 697 O O . ILE A 1 83 ? 4.835 -3.996 3.204 1.00 96.88 83 ILE A O 1
ATOM 701 N N . PHE A 1 84 ? 3.073 -3.397 4.460 1.00 96.19 84 PHE A N 1
ATOM 702 C CA . PHE A 1 84 ? 3.622 -2.088 4.837 1.00 96.19 84 PHE A CA 1
ATOM 703 C C . PHE A 1 84 ? 4.937 -2.217 5.609 1.00 96.19 84 PHE A C 1
ATOM 705 O O . PHE A 1 84 ? 5.889 -1.488 5.334 1.00 96.19 84 PHE A O 1
ATOM 712 N N . VAL A 1 85 ? 5.027 -3.168 6.543 1.00 95.81 85 VAL A N 1
ATOM 713 C CA . VAL A 1 85 ? 6.256 -3.441 7.304 1.00 95.81 85 VAL A CA 1
ATOM 714 C C . VAL A 1 85 ? 7.371 -3.954 6.388 1.00 95.81 85 VAL A C 1
ATOM 716 O O . VAL A 1 85 ? 8.522 -3.533 6.538 1.00 95.81 85 VAL A O 1
ATOM 719 N N . ALA A 1 86 ? 7.054 -4.833 5.433 1.00 96.00 86 ALA A N 1
ATOM 720 C CA . ALA A 1 86 ? 8.018 -5.306 4.444 1.00 96.00 86 ALA A CA 1
ATOM 721 C C . ALA A 1 86 ? 8.538 -4.141 3.585 1.00 96.00 86 ALA A C 1
ATOM 723 O O . ALA A 1 86 ? 9.753 -3.952 3.493 1.00 96.00 86 ALA A O 1
ATOM 724 N N . PHE A 1 87 ? 7.640 -3.300 3.059 1.00 95.25 87 PHE A N 1
ATOM 725 C CA . PHE A 1 87 ? 7.996 -2.105 2.290 1.00 95.25 87 PHE A CA 1
ATOM 726 C C . PHE A 1 87 ? 8.852 -1.125 3.108 1.00 95.25 87 PHE A C 1
ATOM 728 O O . PHE A 1 87 ? 9.893 -0.659 2.641 1.00 95.25 87 PHE A O 1
ATOM 735 N N . TYR A 1 88 ? 8.466 -0.849 4.359 1.00 94.75 88 TYR A N 1
ATOM 736 C CA . TYR A 1 88 ? 9.208 0.033 5.265 1.00 94.75 88 TYR A CA 1
ATOM 737 C C . TYR A 1 88 ? 10.663 -0.433 5.439 1.00 94.75 88 TYR A C 1
ATOM 739 O O . TYR A 1 88 ? 11.593 0.374 5.432 1.00 94.75 88 TYR A O 1
ATOM 747 N N . ASN A 1 89 ? 10.869 -1.746 5.560 1.00 94.31 89 ASN A N 1
ATOM 748 C CA . ASN A 1 89 ? 12.183 -2.353 5.771 1.00 94.31 89 ASN A CA 1
ATOM 749 C C . ASN A 1 89 ? 12.923 -2.711 4.470 1.00 94.31 89 ASN A C 1
ATOM 751 O O . ASN A 1 89 ? 13.981 -3.340 4.539 1.00 94.31 89 ASN A O 1
ATOM 755 N N . ASN A 1 90 ? 12.398 -2.322 3.302 1.00 91.81 90 ASN A N 1
ATOM 756 C CA . ASN A 1 90 ? 12.924 -2.690 1.982 1.00 91.81 90 ASN A CA 1
ATOM 757 C C . ASN A 1 90 ? 13.101 -4.213 1.820 1.00 91.81 90 ASN A C 1
ATOM 759 O O . ASN A 1 90 ? 14.091 -4.691 1.260 1.00 91.81 90 ASN A O 1
ATOM 763 N N . GLN A 1 91 ? 12.165 -4.984 2.373 1.00 94.25 91 GLN A N 1
ATOM 764 C CA . GLN A 1 91 ? 12.110 -6.432 2.218 1.00 94.25 91 GLN A CA 1
ATOM 765 C C . GLN A 1 91 ? 11.349 -6.801 0.939 1.00 94.25 91 GLN A C 1
ATOM 767 O O . GLN A 1 91 ? 10.426 -6.082 0.554 1.00 94.25 91 GLN A O 1
ATOM 772 N N . PRO A 1 92 ? 11.697 -7.926 0.287 1.00 93.44 92 PRO A N 1
ATOM 773 C CA . PRO A 1 92 ? 10.929 -8.428 -0.844 1.00 93.44 92 PRO A CA 1
ATOM 774 C C . PRO A 1 92 ? 9.464 -8.662 -0.467 1.00 93.44 92 PRO A C 1
ATOM 776 O O . PRO A 1 92 ? 9.177 -9.233 0.586 1.00 93.44 92 PRO A O 1
ATOM 779 N N . ILE A 1 93 ? 8.559 -8.254 -1.353 1.00 94.81 93 ILE A N 1
ATOM 780 C CA . ILE A 1 93 ? 7.122 -8.516 -1.259 1.00 94.81 93 ILE A CA 1
ATOM 781 C C . ILE A 1 93 ? 6.781 -9.593 -2.289 1.00 94.81 93 ILE A C 1
ATOM 783 O O . ILE A 1 93 ? 7.287 -9.566 -3.412 1.00 94.81 93 ILE A O 1
ATOM 787 N N . ASP A 1 94 ? 5.953 -10.554 -1.890 1.00 94.44 94 ASP A N 1
ATOM 788 C CA . ASP A 1 94 ? 5.440 -11.582 -2.789 1.00 94.44 94 ASP A CA 1
ATOM 789 C C . ASP A 1 94 ? 4.165 -11.090 -3.485 1.00 94.44 94 ASP A C 1
ATOM 791 O O . ASP A 1 94 ? 3.156 -10.804 -2.836 1.00 94.44 94 ASP A O 1
ATOM 795 N N . PHE A 1 95 ? 4.233 -10.993 -4.812 1.00 95.81 95 PHE A N 1
ATOM 796 C CA . PHE A 1 95 ? 3.157 -10.506 -5.671 1.00 95.81 95 PHE A CA 1
ATOM 797 C C . PHE A 1 95 ? 2.449 -11.630 -6.448 1.00 95.81 95 PHE A C 1
ATOM 799 O O . PHE A 1 95 ? 1.669 -11.319 -7.342 1.00 95.81 95 PHE A O 1
ATOM 806 N N . GLU A 1 96 ? 2.681 -12.919 -6.144 1.00 92.88 96 GLU A N 1
ATOM 807 C CA . GLU A 1 96 ? 2.150 -14.060 -6.927 1.00 92.88 96 GLU A CA 1
ATOM 808 C C . GLU A 1 96 ? 0.633 -13.977 -7.210 1.00 92.88 96 GLU A C 1
ATOM 810 O O . GLU A 1 96 ? 0.182 -14.364 -8.289 1.00 92.88 96 GLU A O 1
ATOM 815 N N . TYR A 1 97 ? -0.149 -13.436 -6.271 1.00 93.19 97 TYR A N 1
ATOM 816 C CA . TYR A 1 97 ? -1.613 -13.314 -6.374 1.00 93.19 97 TYR A CA 1
ATOM 817 C C . TYR A 1 97 ? -2.113 -11.878 -6.564 1.00 93.19 97 TYR A C 1
ATOM 819 O O . TYR A 1 97 ? -3.310 -11.624 -6.435 1.00 93.19 97 TYR A O 1
ATOM 827 N N . TRP A 1 98 ? -1.210 -10.936 -6.828 1.00 97.62 98 TRP A N 1
ATOM 828 C CA . TRP A 1 98 ? -1.561 -9.543 -7.074 1.00 97.62 98 TRP A CA 1
ATOM 829 C C . TRP A 1 98 ? -1.790 -9.318 -8.565 1.00 97.62 98 TRP A C 1
ATOM 831 O O . TRP A 1 98 ? -1.179 -9.960 -9.420 1.00 97.62 98 TRP A O 1
ATOM 841 N N . GLU A 1 99 ? -2.667 -8.378 -8.884 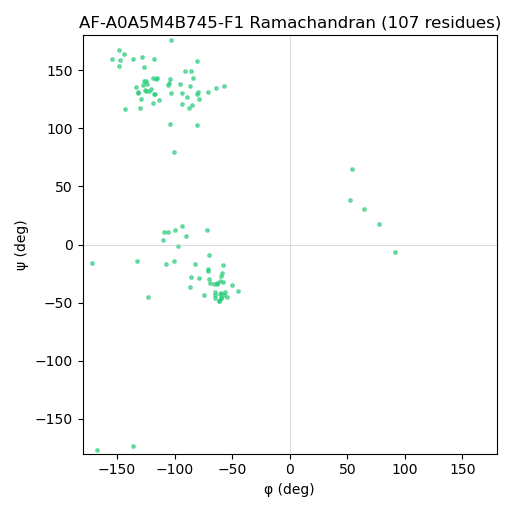1.00 97.69 99 GLU A N 1
ATOM 842 C CA . GLU A 1 99 ? -2.862 -7.935 -10.256 1.00 97.69 99 GLU A CA 1
ATOM 843 C C . GLU A 1 99 ? -1.736 -6.971 -10.641 1.00 97.69 99 GLU A C 1
ATOM 845 O O . GLU A 1 99 ? -1.512 -5.973 -9.958 1.00 97.69 99 GLU A O 1
ATOM 850 N N . GLU A 1 100 ? -1.022 -7.243 -11.735 1.00 96.81 100 GLU A N 1
ATOM 851 C CA . GLU A 1 100 ? -0.073 -6.281 -12.299 1.00 96.81 100 GLU A CA 1
ATOM 852 C C . GLU A 1 100 ? -0.831 -5.245 -13.146 1.00 96.81 100 GLU A C 1
ATOM 854 O O . GLU A 1 100 ? -1.209 -5.502 -14.290 1.00 96.81 100 GLU A O 1
ATOM 859 N N . VAL A 1 101 ? -1.019 -4.051 -12.586 1.00 96.38 101 VAL A N 1
ATOM 860 C CA . VAL A 1 101 ? -1.791 -2.937 -13.165 1.00 96.38 101 VAL A CA 1
ATOM 861 C C . VAL A 1 101 ? -0.905 -1.883 -13.832 1.00 96.38 101 VAL A C 1
ATOM 863 O O . VAL A 1 101 ? -1.368 -0.806 -14.191 1.00 96.38 101 VAL A O 1
ATOM 866 N N . THR A 1 102 ? 0.380 -2.182 -14.041 1.00 94.62 102 THR A N 1
ATOM 867 C CA . THR A 1 102 ? 1.386 -1.279 -14.627 1.00 94.62 102 THR A CA 1
ATOM 868 C C . THR A 1 102 ? 0.894 -0.524 -15.874 1.00 94.62 102 THR A C 1
ATOM 870 O O . THR A 1 102 ? 1.192 0.657 -16.033 1.00 94.62 102 THR A O 1
ATOM 873 N N . GLN A 1 103 ? 0.140 -1.182 -16.762 1.00 93.62 103 GLN A N 1
ATOM 874 C CA . GLN A 1 103 ? -0.324 -0.580 -18.020 1.00 93.62 103 GLN A CA 1
ATOM 875 C C . GLN A 1 103 ? -1.391 0.508 -17.828 1.00 93.62 103 GLN A C 1
ATOM 877 O O . GLN A 1 103 ? -1.401 1.460 -18.603 1.00 93.62 103 GLN A O 1
ATOM 882 N N . GLU A 1 104 ? -2.214 0.434 -16.773 1.00 92.88 104 GLU A N 1
ATOM 883 C CA . GLU A 1 104 ? -3.220 1.467 -16.454 1.00 92.88 104 GLU A CA 1
ATOM 884 C C . GLU A 1 104 ? -2.578 2.848 -16.242 1.00 92.88 104 GLU A C 1
ATOM 886 O O . GLU A 1 104 ? -3.217 3.875 -16.438 1.00 92.88 104 GLU A O 1
ATOM 891 N N . PHE A 1 105 ? -1.293 2.866 -15.876 1.00 86.62 105 PHE A N 1
ATOM 892 C CA . PHE A 1 105 ? -0.533 4.064 -15.523 1.00 86.62 105 PHE A CA 1
ATOM 893 C C . PHE A 1 105 ? 0.526 4.435 -16.571 1.00 86.62 105 PHE A C 1
ATOM 895 O O . PHE A 1 105 ? 1.297 5.369 -16.356 1.00 86.62 105 PHE A O 1
ATOM 902 N N . LYS A 1 106 ? 0.596 3.705 -17.694 1.00 83.38 106 LYS A N 1
ATOM 903 C CA . LYS A 1 106 ? 1.516 3.997 -18.809 1.00 83.38 106 LYS A CA 1
ATOM 904 C C . LYS A 1 106 ? 0.845 4.716 -19.980 1.00 83.38 106 LYS A C 1
ATOM 906 O O . LYS A 1 106 ? 1.556 5.266 -20.817 1.00 83.38 106 LYS A O 1
ATOM 911 N N . GLU A 1 107 ? -0.488 4.749 -20.035 1.00 59.75 107 GLU A N 1
ATOM 912 C CA . GLU A 1 107 ? -1.248 5.328 -21.158 1.00 59.75 107 GLU A CA 1
ATOM 913 C C . GLU A 1 107 ? -1.665 6.803 -20.990 1.00 59.75 107 GLU A C 1
ATOM 915 O O . GLU A 1 107 ? -2.452 7.309 -21.785 1.00 59.75 107 GLU A O 1
ATOM 920 N N . GLU A 1 108 ? -1.082 7.548 -20.049 1.00 54.22 108 GLU A N 1
ATOM 921 C CA . GLU A 1 108 ? -1.173 9.017 -20.054 1.00 54.22 108 GLU A CA 1
ATOM 922 C C . GLU A 1 108 ? 0.114 9.644 -20.618 1.00 54.22 108 GLU A C 1
ATOM 924 O O . GLU A 1 108 ? 0.990 10.098 -19.884 1.00 54.22 108 GLU A O 1
ATOM 929 N N . ASN A 1 109 ? 0.228 9.656 -21.952 1.00 43.81 109 ASN A N 1
ATOM 930 C CA . ASN A 1 109 ? 1.046 10.611 -22.716 1.00 43.81 109 ASN A CA 1
ATOM 931 C C . ASN A 1 109 ? 0.267 11.125 -23.929 1.00 43.81 109 ASN A C 1
ATOM 933 O O . ASN A 1 109 ? -0.147 10.286 -24.761 1.00 43.81 109 ASN A O 1
#

pLDDT: mean 89.95, std 9.7, range [43.81, 97.88]